Protein AF-A0A7V4EQ95-F1 (afdb_monomer)

Solvent-accessible surface area (backbone atoms only — not comparable to full-atom values): 6846 Å² total; per-residue (Å²): 142,82,93,78,84,83,64,72,48,74,68,77,94,73,87,84,82,91,79,92,81,86,86,74,93,91,62,89,79,74,65,56,78,47,77,57,87,93,31,52,45,45,51,58,72,99,59,61,62,48,79,39,78,70,32,53,47,30,64,66,53,54,56,42,44,77,77,38,69,81,45,45,60,38,28,29,22,69,52,64,67,38,41,50,52,19,34,70,73,70,34,77,89,56,53,66,43,78,42,55,79,90,72,60,133

Foldseek 3Di:
DDDDDFDKDKPDDDDDDDDDDDDDPPDDDDQDFDDDPPITITRDPPDQEDEAEQCQLVPVLLSCCVVPVSHHYAYEHQDPVSPVNSCVVRHPPRHYDHDHPVPDD

pLDDT: mean 70.13, std 23.86, range [29.58, 97.0]

Structure (mmCIF, N/CA/C/O backbone):
data_AF-A0A7V4EQ95-F1
#
_entry.id   AF-A0A7V4EQ95-F1
#
loop_
_atom_site.group_PDB
_atom_site.id
_atom_site.type_symbol
_atom_site.label_atom_id
_atom_site.label_alt_id
_atom_site.label_comp_id
_atom_site.label_asym_id
_atom_site.label_entity_id
_atom_site.label_seq_id
_atom_site.pdbx_PDB_ins_code
_atom_site.Cartn_x
_atom_site.Cartn_y
_atom_site.Cartn_z
_atom_site.occupancy
_atom_site.B_iso_or_equiv
_atom_site.auth_seq_id
_atom_site.auth_comp_id
_atom_site.auth_asym_id
_atom_site.auth_atom_id
_atom_site.pdbx_PDB_model_num
ATOM 1 N N . MET A 1 1 ? -29.078 14.033 19.581 1.00 35.62 1 MET A N 1
ATOM 2 C CA . MET A 1 1 ? -27.931 13.126 19.777 1.00 35.62 1 MET A CA 1
ATOM 3 C C . MET A 1 1 ? -27.688 12.419 18.459 1.00 35.62 1 MET A C 1
ATOM 5 O O . MET A 1 1 ? -28.448 11.520 18.135 1.00 35.62 1 MET A O 1
ATOM 9 N N . TYR A 1 2 ? -26.729 12.894 17.664 1.00 29.58 2 TYR A N 1
ATOM 10 C CA . TYR A 1 2 ? -26.292 12.209 16.447 1.00 29.58 2 TYR A CA 1
ATOM 11 C C . TYR A 1 2 ? -24.851 11.765 16.662 1.00 29.58 2 TYR A C 1
ATOM 13 O O . TYR A 1 2 ? -23.987 12.573 16.990 1.00 29.58 2 TYR A O 1
ATOM 21 N N . ASP A 1 3 ? -24.670 10.458 16.565 1.00 36.84 3 ASP A N 1
ATOM 22 C CA . ASP A 1 3 ? -23.445 9.724 16.825 1.00 36.84 3 ASP A CA 1
ATOM 23 C C . ASP A 1 3 ? -22.509 9.847 15.610 1.00 36.84 3 ASP A C 1
ATOM 25 O O . ASP A 1 3 ? -22.809 9.348 14.522 1.00 36.84 3 ASP A O 1
ATOM 29 N N . SER A 1 4 ? -21.397 10.562 15.779 1.00 43.34 4 SER A N 1
ATOM 30 C CA . SER A 1 4 ? -20.317 10.685 14.795 1.00 43.34 4 SER A CA 1
ATOM 31 C C . SER A 1 4 ? -19.083 9.980 15.342 1.00 43.34 4 SER A C 1
ATOM 33 O O . SER A 1 4 ? -18.656 10.273 16.456 1.00 43.34 4 SER A O 1
ATOM 35 N N . PRO A 1 5 ? -18.430 9.135 14.531 1.00 38.19 5 PRO A N 1
ATOM 36 C CA . PRO A 1 5 ? -17.003 9.375 14.358 1.00 38.19 5 PRO A CA 1
ATOM 37 C C . PRO A 1 5 ? -16.587 9.275 12.889 1.00 38.19 5 PRO A C 1
ATOM 39 O O . PRO A 1 5 ? -16.763 8.247 12.224 1.00 38.19 5 PRO A O 1
ATOM 42 N N . GLN A 1 6 ? -16.020 10.375 12.398 1.00 42.50 6 GLN A N 1
ATOM 43 C CA . GLN A 1 6 ? -15.127 10.409 11.248 1.00 42.50 6 GLN A CA 1
ATOM 44 C C . GLN A 1 6 ? -13.716 10.176 11.796 1.00 42.50 6 GLN A C 1
ATOM 46 O O . GLN A 1 6 ? -13.353 10.774 12.805 1.00 42.50 6 GLN A O 1
ATOM 51 N N . LEU A 1 7 ? -12.950 9.265 11.194 1.00 38.88 7 LEU A N 1
ATOM 52 C CA . LEU A 1 7 ? -11.606 8.944 11.670 1.00 38.88 7 LEU A CA 1
ATOM 53 C C . LEU A 1 7 ? -10.605 9.666 10.769 1.00 38.88 7 LEU A C 1
ATOM 55 O O . LEU A 1 7 ? -10.375 9.250 9.634 1.00 38.88 7 LEU A O 1
ATOM 59 N N . GLU A 1 8 ? -10.073 10.780 11.262 1.00 48.16 8 GLU A N 1
ATOM 60 C CA . GLU A 1 8 ? -8.963 11.491 10.635 1.00 48.16 8 GLU A CA 1
ATOM 61 C C . GLU A 1 8 ? -7.658 10.971 11.219 1.00 48.16 8 GLU A C 1
ATOM 63 O O . GLU A 1 8 ? -7.464 10.945 12.437 1.00 48.16 8 GLU A O 1
ATOM 68 N N . LEU A 1 9 ? -6.773 10.494 10.347 1.00 43.56 9 LEU A N 1
ATOM 69 C CA . LEU A 1 9 ? -5.516 9.914 10.778 1.00 43.56 9 LEU A CA 1
ATOM 70 C C . LEU A 1 9 ? -4.395 10.943 10.664 1.00 43.56 9 LEU A C 1
ATOM 72 O O . LEU A 1 9 ? -3.952 11.257 9.561 1.00 43.56 9 LEU A O 1
ATOM 76 N N . LEU A 1 10 ? -3.941 11.443 11.816 1.00 39.84 10 LEU A N 1
ATOM 77 C CA . LEU A 1 10 ? -2.768 12.302 11.942 1.00 39.84 10 LEU A CA 1
ATOM 78 C C . LEU A 1 10 ? -1.601 11.479 12.513 1.00 39.84 10 LEU A C 1
ATOM 80 O O . LEU A 1 10 ? -1.641 11.051 13.670 1.00 39.84 10 LEU A O 1
ATOM 84 N N . TYR A 1 11 ? -0.552 11.261 11.721 1.00 41.78 11 TYR A N 1
ATOM 85 C CA . TYR A 1 11 ? 0.753 10.855 12.251 1.00 41.78 11 TYR A CA 1
ATOM 86 C C . TYR A 1 11 ? 1.481 12.130 12.711 1.00 41.78 11 TYR A C 1
ATOM 88 O O . TYR A 1 11 ? 1.546 13.094 11.953 1.00 41.78 11 TYR A O 1
ATOM 96 N N . ARG A 1 12 ? 1.918 12.204 13.977 1.00 45.00 12 ARG A N 1
ATOM 97 C CA . ARG A 1 12 ? 2.154 13.477 14.683 1.00 45.00 12 ARG A CA 1
AT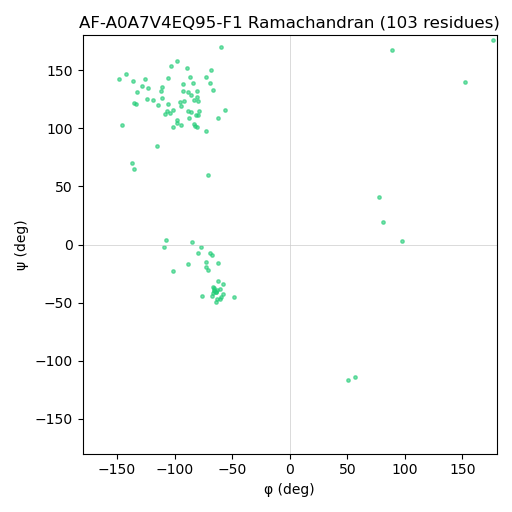OM 98 C C . ARG A 1 12 ? 3.569 13.586 15.271 1.00 45.00 12 ARG A C 1
ATOM 100 O O . ARG A 1 12 ? 4.019 12.647 15.912 1.00 45.00 12 ARG A O 1
ATOM 107 N N . ASN A 1 13 ? 4.141 14.797 15.216 1.00 33.09 13 ASN A N 1
ATOM 108 C CA . ASN A 1 13 ? 4.893 15.438 16.312 1.00 33.09 13 ASN A CA 1
ATOM 109 C C . ASN A 1 13 ? 4.492 16.950 16.438 1.00 33.09 13 ASN A C 1
ATOM 111 O O . ASN A 1 13 ? 5.277 17.827 1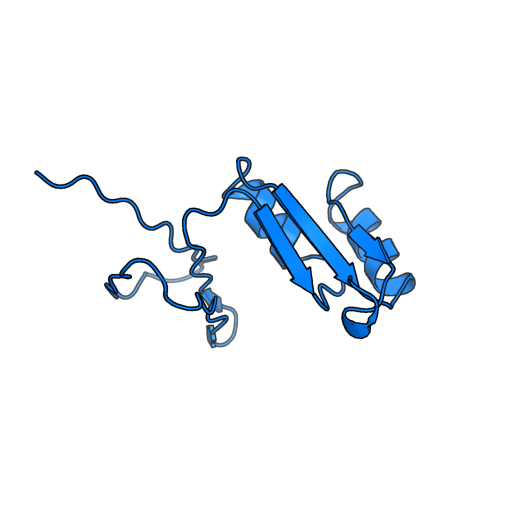6.113 1.00 33.09 13 ASN A O 1
ATOM 115 N N . GLY A 1 14 ? 3.267 17.302 16.887 1.00 35.12 14 GLY A N 1
ATOM 116 C CA . GLY A 1 14 ? 2.743 18.701 16.968 1.00 35.12 14 GLY A CA 1
ATOM 117 C C . GLY A 1 14 ? 1.196 18.874 16.862 1.00 35.12 14 GLY A C 1
ATOM 118 O O . GLY A 1 14 ? 0.582 18.052 16.189 1.00 35.12 14 GLY A O 1
ATOM 119 N N . PRO A 1 15 ? 0.518 19.761 17.643 1.00 35.56 15 PRO A N 1
ATOM 120 C CA . PRO A 1 15 ? -0.931 19.655 17.944 1.00 35.56 15 PRO A CA 1
ATOM 121 C C . PRO A 1 15 ? -1.848 19.900 16.749 1.00 35.56 15 PRO A C 1
ATOM 123 O O . PRO A 1 15 ? -1.501 20.652 15.849 1.00 35.56 15 PRO A O 1
ATOM 126 N N . MET A 1 16 ? -3.011 19.244 16.782 1.00 37.25 16 MET A N 1
ATOM 127 C CA . MET A 1 16 ? -4.030 19.214 15.730 1.00 37.25 16 MET A CA 1
ATOM 128 C C . MET A 1 16 ? -4.689 20.592 15.521 1.00 37.25 16 MET A C 1
ATOM 130 O O . MET A 1 16 ? -5.104 21.198 16.509 1.00 37.25 16 MET A O 1
ATOM 134 N N . PRO A 1 17 ? -4.834 21.082 14.277 1.00 36.12 17 PRO A N 1
ATOM 135 C CA . PRO A 1 17 ? -5.841 22.078 13.931 1.00 36.12 17 PRO A CA 1
ATOM 136 C C . PRO A 1 17 ? -7.194 21.400 13.647 1.00 36.12 17 PRO A C 1
ATOM 138 O O . PRO A 1 17 ? -7.247 20.351 13.010 1.00 36.12 17 PRO A O 1
ATOM 141 N N . ASP A 1 18 ? -8.272 22.009 14.134 1.00 34.25 18 ASP A N 1
ATOM 142 C CA . ASP A 1 18 ? -9.652 21.517 14.042 1.00 34.25 18 ASP A CA 1
ATOM 143 C C . ASP A 1 18 ? -10.241 21.816 12.649 1.00 34.25 18 ASP A C 1
ATOM 145 O O . ASP A 1 18 ? -10.250 22.976 12.225 1.00 34.25 18 ASP A O 1
ATOM 149 N N . ILE A 1 19 ? -10.712 20.803 11.914 1.00 40.38 19 ILE A N 1
ATOM 150 C CA . ILE A 1 19 ? -11.372 20.990 10.608 1.00 40.38 19 ILE A CA 1
ATOM 151 C C . ILE A 1 19 ? -12.487 19.959 10.398 1.00 40.38 19 ILE A C 1
ATOM 153 O O . ILE A 1 19 ? -12.250 18.820 10.018 1.00 40.38 19 ILE A O 1
ATOM 157 N N . ASP A 1 20 ? -13.732 20.401 10.575 1.00 34.81 20 ASP A N 1
ATOM 158 C CA . ASP A 1 20 ? -14.932 19.631 10.254 1.00 34.81 20 ASP A CA 1
ATOM 159 C C . ASP A 1 20 ? -15.261 19.697 8.755 1.00 34.81 20 ASP A C 1
ATOM 161 O O . ASP A 1 20 ? -15.395 20.771 8.164 1.00 34.81 20 ASP A O 1
ATOM 165 N N . ALA A 1 21 ? -15.526 18.547 8.138 1.00 42.47 21 ALA A N 1
ATOM 166 C CA . ALA A 1 21 ? -16.286 18.494 6.893 1.00 42.47 21 ALA A CA 1
ATOM 167 C C . ALA A 1 21 ? -17.305 17.352 6.957 1.00 42.47 21 ALA A C 1
ATOM 169 O O . ALA A 1 21 ? -17.027 16.272 7.459 1.00 42.47 21 ALA A O 1
ATOM 170 N N . GLN A 1 22 ? -18.510 17.542 6.433 1.00 35.16 22 GLN A N 1
ATOM 171 C CA . GLN A 1 22 ? -19.552 16.507 6.357 1.00 35.16 22 GLN A CA 1
ATOM 172 C C . GLN A 1 22 ? -19.646 15.963 4.922 1.00 35.16 22 GLN A C 1
ATOM 174 O O . GLN A 1 22 ? -19.282 16.665 3.982 1.00 35.16 22 GLN A O 1
ATOM 179 N N . ALA A 1 23 ? -20.104 14.719 4.734 1.00 40.78 23 ALA A N 1
ATOM 180 C CA . ALA A 1 23 ? -20.291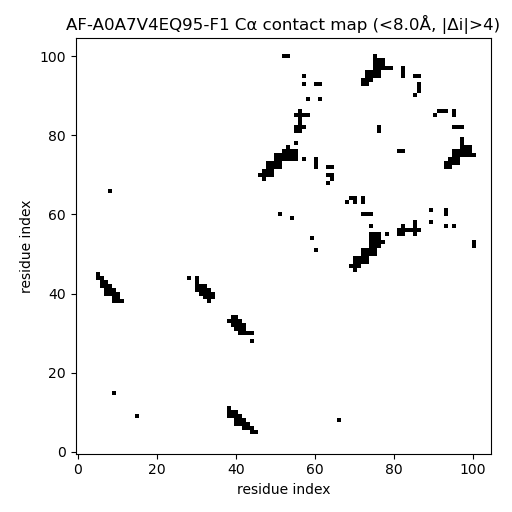 14.116 3.409 1.00 40.78 23 ALA A CA 1
ATOM 181 C C . ALA A 1 23 ? -21.706 13.534 3.251 1.00 40.78 23 ALA A C 1
ATOM 183 O O . ALA A 1 23 ? -22.194 12.853 4.153 1.00 40.78 23 ALA A O 1
ATOM 184 N N . ALA A 1 24 ? -22.337 13.781 2.098 1.00 32.56 24 ALA A N 1
ATOM 185 C CA . ALA A 1 24 ? -23.655 13.262 1.720 1.00 32.56 24 ALA A CA 1
ATOM 186 C C . ALA A 1 24 ? -23.544 12.002 0.821 1.00 32.56 24 ALA A C 1
ATOM 188 O O . ALA A 1 24 ? -22.506 11.806 0.181 1.00 32.56 24 ALA A O 1
ATOM 189 N N . PRO A 1 25 ? -24.578 11.136 0.747 1.00 34.88 25 PRO A N 1
ATOM 190 C CA . PRO A 1 25 ? -24.545 9.895 -0.037 1.00 34.88 25 PRO A CA 1
ATOM 191 C C . PRO A 1 25 ? -24.534 10.153 -1.554 1.00 34.88 25 PRO A C 1
ATOM 193 O O . PRO A 1 25 ? -25.279 10.999 -2.040 1.00 34.88 25 PRO A O 1
ATOM 196 N N . GLY A 1 26 ? -23.737 9.387 -2.310 1.00 34.81 26 GLY A N 1
ATOM 197 C CA . GLY A 1 26 ? -23.699 9.433 -3.783 1.00 34.81 26 GLY A CA 1
ATOM 198 C C . GLY A 1 26 ? -22.586 10.291 -4.399 1.00 34.81 26 GLY A C 1
ATOM 199 O O . GLY A 1 26 ? -22.508 10.396 -5.620 1.00 34.81 26 GLY A O 1
ATOM 200 N N . GLN A 1 27 ? -21.701 10.882 -3.592 1.00 35.12 27 GLN A N 1
ATOM 201 C CA . GLN A 1 27 ? -20.523 11.592 -4.096 1.00 35.12 27 GLN A CA 1
ATOM 202 C C . GLN A 1 27 ? -19.332 10.651 -4.313 1.00 35.12 27 GLN A C 1
ATOM 204 O O . GLN A 1 27 ? -19.088 9.737 -3.529 1.00 35.12 27 GLN A O 1
ATOM 209 N N . HIS A 1 28 ? -18.542 10.923 -5.356 1.00 37.09 28 HIS A N 1
ATOM 210 C CA . HIS A 1 28 ? -17.174 10.424 -5.455 1.00 37.09 28 HIS A CA 1
ATOM 211 C C . HIS A 1 28 ? -16.400 10.884 -4.219 1.00 37.09 28 HIS A C 1
ATOM 213 O O . HIS A 1 28 ? -16.198 12.080 -4.007 1.00 37.09 28 HIS A O 1
ATOM 219 N N . TYR A 1 29 ? -15.966 9.937 -3.397 1.00 42.84 29 TYR A N 1
ATOM 220 C CA . TYR A 1 29 ? -15.118 10.242 -2.258 1.00 42.84 29 TYR A CA 1
ATOM 221 C C . TYR A 1 29 ? -13.679 10.322 -2.752 1.00 42.84 29 TYR A C 1
ATOM 223 O O . TYR A 1 29 ? -13.054 9.297 -3.014 1.00 42.84 29 TYR A O 1
ATOM 231 N N . SER A 1 30 ? -13.152 11.537 -2.897 1.00 42.53 30 SER A N 1
ATOM 232 C CA . SER A 1 30 ? -11.707 11.700 -2.986 1.00 42.53 30 SER A CA 1
ATOM 233 C C . SER A 1 30 ? -11.141 11.621 -1.574 1.00 42.53 30 SER A C 1
ATOM 235 O O . SER A 1 30 ? -11.413 12.462 -0.716 1.00 42.53 30 SER A O 1
ATOM 237 N N . SER A 1 31 ? -10.348 10.590 -1.307 1.00 43.28 31 SER A N 1
ATOM 238 C CA . SER A 1 31 ? -9.334 10.691 -0.268 1.00 43.28 31 SER A CA 1
ATOM 239 C C . SER A 1 31 ? -8.378 11.799 -0.710 1.00 43.28 31 SER A C 1
ATOM 241 O O . SER A 1 31 ? -7.653 11.669 -1.695 1.00 43.28 31 SER A O 1
ATOM 243 N N . ARG A 1 32 ? -8.420 12.943 -0.025 1.00 49.72 32 ARG A N 1
ATOM 244 C CA . ARG A 1 32 ? -7.402 13.980 -0.196 1.00 49.72 32 ARG A CA 1
ATOM 245 C C . ARG A 1 32 ? -6.204 13.585 0.646 1.00 49.72 32 ARG A C 1
ATOM 247 O O . ARG A 1 32 ? -6.288 13.601 1.868 1.00 49.72 32 ARG A O 1
ATOM 254 N N . ILE A 1 33 ? -5.114 13.241 -0.027 1.00 50.06 33 ILE A N 1
ATOM 255 C CA . ILE A 1 33 ? -3.794 13.149 0.586 1.00 50.06 33 ILE A CA 1
ATOM 256 C C . ILE A 1 33 ? -3.200 14.551 0.495 1.00 50.06 33 ILE A C 1
ATOM 258 O O . ILE A 1 33 ? -2.914 1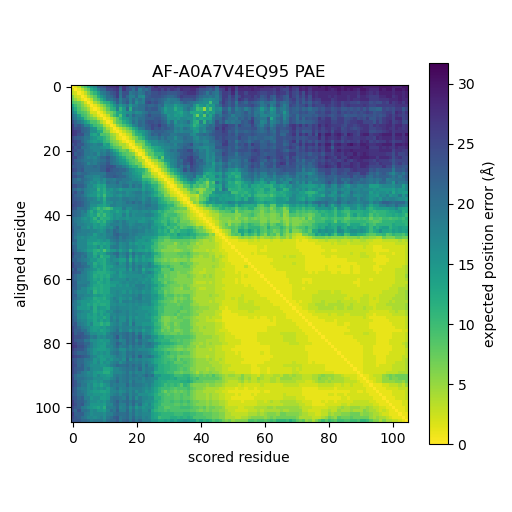5.037 -0.599 1.00 50.06 33 ILE A O 1
ATOM 262 N N . GLN A 1 34 ? -3.088 15.234 1.628 1.00 50.41 34 GLN A N 1
ATOM 263 C CA . GLN A 1 34 ? -2.370 16.503 1.704 1.00 50.41 34 GLN A CA 1
ATOM 264 C C . GLN A 1 34 ? -1.041 16.257 2.403 1.00 50.41 34 GLN A C 1
ATOM 266 O O . GLN A 1 34 ? -1.014 15.784 3.539 1.00 50.41 34 GLN A O 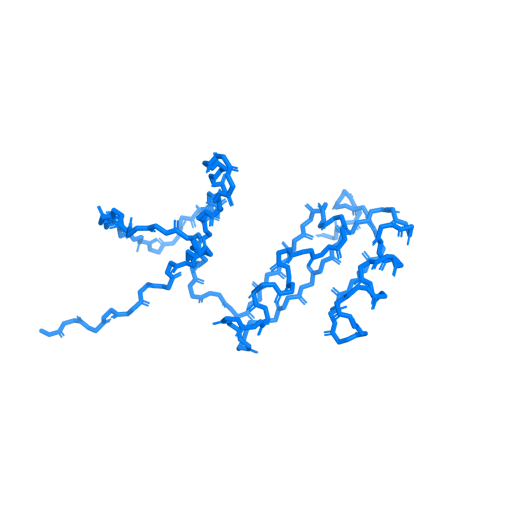1
ATOM 271 N N . PHE A 1 35 ? 0.040 16.562 1.691 1.00 49.34 35 PHE A N 1
ATOM 272 C CA . PHE A 1 35 ? 1.394 16.542 2.221 1.00 49.34 35 PHE A CA 1
ATOM 273 C C . PHE A 1 35 ? 1.684 17.916 2.822 1.00 49.34 35 PHE A C 1
ATOM 275 O O . PHE A 1 35 ? 1.721 18.914 2.103 1.00 49.34 35 PHE A O 1
ATOM 282 N N . PHE A 1 36 ? 1.879 17.976 4.133 1.00 48.56 36 PHE A N 1
ATOM 283 C CA . PHE A 1 36 ? 2.292 19.189 4.831 1.00 48.56 36 PHE A CA 1
ATOM 284 C C . PHE A 1 36 ? 3.679 18.952 5.415 1.00 48.56 36 PHE A C 1
ATOM 286 O O . PHE A 1 36 ? 3.792 18.542 6.562 1.00 48.56 36 PHE A O 1
ATOM 293 N N . GLY A 1 37 ? 4.743 19.153 4.635 1.00 58.31 37 GLY A N 1
ATOM 294 C CA . GLY A 1 37 ? 6.094 18.789 5.083 1.00 58.31 37 GLY A CA 1
ATOM 295 C C . GLY A 1 37 ? 6.162 17.303 5.457 1.00 58.31 37 GLY A C 1
ATOM 296 O O . GLY A 1 37 ? 5.939 16.455 4.599 1.00 58.31 37 GLY A O 1
ATOM 297 N N . ASP A 1 38 ? 6.389 17.007 6.739 1.00 56.06 38 ASP A N 1
ATOM 298 C CA . ASP A 1 38 ? 6.480 15.640 7.280 1.00 56.06 38 ASP A CA 1
ATOM 299 C C . ASP A 1 38 ? 5.118 15.011 7.652 1.00 56.06 38 ASP A C 1
ATOM 301 O O . ASP A 1 38 ? 5.066 13.898 8.179 1.00 56.06 38 ASP A O 1
ATOM 305 N N . TYR A 1 39 ? 4.002 15.710 7.418 1.00 48.16 39 TYR A N 1
ATOM 306 C CA . TYR A 1 39 ? 2.660 15.245 7.780 1.00 48.16 39 TYR A CA 1
ATOM 307 C C . TYR A 1 39 ? 1.864 14.779 6.565 1.00 48.16 39 TYR A C 1
ATOM 309 O O . TYR A 1 39 ? 1.886 15.409 5.504 1.00 48.16 39 TYR A O 1
ATOM 317 N N . ILE A 1 40 ? 1.070 13.723 6.763 1.00 59.75 40 ILE A N 1
ATOM 318 C CA . ILE A 1 40 ? 0.011 13.324 5.836 1.00 59.75 40 ILE A CA 1
ATOM 319 C C . ILE A 1 40 ? -1.309 13.269 6.603 1.00 59.75 40 ILE A C 1
ATOM 321 O O . ILE A 1 40 ? -1.415 12.566 7.608 1.00 59.75 40 ILE A O 1
ATOM 325 N N . ILE A 1 41 ? -2.313 13.997 6.113 1.00 63.16 41 ILE A N 1
ATOM 326 C CA . ILE A 1 41 ? -3.699 13.862 6.573 1.00 63.16 41 ILE A CA 1
ATOM 327 C C . ILE A 1 41 ? -4.406 12.897 5.626 1.00 63.16 41 ILE A C 1
ATOM 329 O O . ILE A 1 41 ? -4.511 13.163 4.427 1.00 63.16 41 ILE A O 1
ATOM 333 N N . LEU A 1 42 ? -4.889 11.777 6.170 1.00 63.28 42 LEU A N 1
ATOM 334 C CA . LEU A 1 42 ? -5.716 10.820 5.442 1.00 63.28 42 LEU A CA 1
ATOM 335 C C . LEU A 1 42 ? -7.148 10.888 5.945 1.00 63.28 42 LEU A C 1
ATOM 337 O O . LEU A 1 42 ? -7.459 10.456 7.058 1.00 63.28 42 LEU A O 1
ATOM 341 N N . ARG A 1 43 ? -8.034 11.371 5.078 1.00 67.44 43 ARG A N 1
ATOM 342 C CA . ARG A 1 43 ? -9.470 11.269 5.295 1.00 67.44 43 ARG A CA 1
ATOM 343 C C . ARG A 1 43 ? -10.002 10.031 4.591 1.00 67.44 43 ARG A C 1
ATOM 345 O O . ARG A 1 43 ? -10.164 10.023 3.372 1.00 67.44 43 ARG A O 1
ATOM 352 N N . VAL A 1 44 ? -10.258 8.984 5.371 1.00 63.38 44 VAL A N 1
ATOM 353 C CA . VAL A 1 44 ? -10.784 7.711 4.867 1.00 63.38 44 VAL A CA 1
ATOM 354 C C . VAL A 1 44 ? -12.253 7.604 5.279 1.00 63.38 44 VAL A C 1
ATOM 356 O O . VAL A 1 44 ? -12.540 7.528 6.477 1.00 63.38 44 VAL A O 1
ATOM 359 N N . PRO A 1 45 ? -13.211 7.604 4.333 1.00 63.81 45 PRO A N 1
ATOM 360 C CA . PRO A 1 45 ? -14.617 7.369 4.657 1.00 63.81 45 PRO A CA 1
ATOM 361 C C . PRO A 1 45 ? -14.807 5.989 5.303 1.00 63.81 45 PRO A C 1
ATOM 363 O O . PRO A 1 45 ? -13.897 5.159 5.302 1.00 63.81 45 PRO A O 1
ATOM 366 N N . LYS A 1 46 ? -15.995 5.702 5.853 1.00 70.69 46 LYS A N 1
ATOM 367 C CA . LYS A 1 46 ? -16.319 4.385 6.440 1.00 70.69 46 LYS A CA 1
ATOM 368 C C . LYS A 1 46 ? -16.476 3.293 5.365 1.00 70.69 46 LYS A C 1
ATOM 370 O O . LYS A 1 46 ? -17.533 2.683 5.233 1.00 70.69 46 LYS A O 1
ATOM 375 N N . PHE A 1 47 ? -15.432 3.044 4.587 1.00 71.94 47 PHE A N 1
ATOM 376 C CA . PHE A 1 47 ? -15.334 1.906 3.687 1.00 71.94 47 PHE A CA 1
ATOM 377 C C . PHE A 1 47 ? -14.730 0.710 4.413 1.00 71.94 47 PHE A C 1
ATOM 379 O O . PHE A 1 47 ? -13.949 0.864 5.351 1.00 71.94 47 PHE A O 1
ATOM 386 N N . ARG A 1 48 ? -15.098 -0.491 3.960 1.00 82.75 48 ARG A N 1
ATOM 387 C CA . ARG A 1 48 ? -14.515 -1.749 4.445 1.00 82.75 48 ARG A CA 1
ATOM 388 C C . ARG A 1 48 ? -13.272 -2.170 3.673 1.00 82.75 48 ARG A C 1
ATOM 390 O O . ARG A 1 48 ? -12.540 -3.023 4.157 1.00 82.75 48 ARG A O 1
ATOM 397 N N . ALA A 1 49 ? -13.040 -1.598 2.493 1.00 87.06 49 ALA A N 1
ATOM 398 C CA . ALA A 1 49 ? -11.911 -1.946 1.647 1.00 87.06 49 ALA A CA 1
ATOM 399 C C . ALA A 1 49 ? -11.324 -0.715 0.951 1.00 87.06 49 ALA A C 1
ATOM 401 O O . ALA A 1 49 ? -12.058 0.209 0.601 1.00 87.06 49 ALA A O 1
ATOM 402 N N . VAL A 1 50 ? -10.008 -0.734 0.743 1.00 87.12 50 VAL A N 1
ATOM 403 C CA . VAL A 1 50 ? -9.246 0.270 -0.005 1.00 87.12 50 VAL A CA 1
ATOM 404 C C . VAL A 1 50 ? -8.316 -0.437 -0.985 1.00 87.12 50 VAL A C 1
ATOM 406 O O . VAL A 1 50 ? -7.574 -1.347 -0.610 1.00 87.12 50 VAL A O 1
ATOM 409 N N . LEU A 1 51 ? -8.354 0.023 -2.233 1.00 90.94 51 LEU A N 1
ATOM 410 C CA . LEU A 1 51 ? -7.340 -0.250 -3.241 1.00 90.94 51 LEU A CA 1
ATOM 411 C C . LEU A 1 51 ? -6.435 0.981 -3.343 1.00 90.94 51 LEU A C 1
ATOM 413 O O . LEU A 1 51 ? -6.905 2.050 -3.726 1.00 90.94 51 LEU A O 1
ATOM 417 N N . ASP A 1 52 ? -5.160 0.822 -3.002 1.00 90.94 52 ASP A N 1
ATOM 418 C CA . ASP A 1 52 ? -4.138 1.855 -3.173 1.00 90.94 52 ASP A CA 1
ATOM 419 C C . ASP A 1 52 ? -3.371 1.583 -4.471 1.00 90.94 52 ASP A C 1
ATOM 421 O O . ASP A 1 52 ? -2.604 0.621 -4.569 1.00 90.94 52 ASP A O 1
ATOM 425 N N . ALA A 1 53 ? -3.659 2.371 -5.503 1.00 92.12 53 ALA A N 1
ATOM 426 C CA . ALA A 1 53 ? -3.109 2.186 -6.836 1.00 92.12 53 ALA A CA 1
ATOM 427 C C . ALA A 1 53 ? -1.872 3.060 -7.046 1.00 92.12 53 ALA A C 1
ATOM 429 O O . ALA A 1 53 ? -1.942 4.281 -6.940 1.00 92.12 53 ALA A O 1
ATOM 430 N N . GLY A 1 54 ? -0.750 2.425 -7.386 1.00 92.81 54 GLY A N 1
ATOM 431 C CA . GLY A 1 54 ? 0.566 3.055 -7.307 1.00 92.81 54 GLY A CA 1
ATOM 432 C C . GLY A 1 54 ? 1.074 3.111 -5.866 1.00 92.81 54 GLY A C 1
ATOM 433 O O . GLY A 1 54 ? 1.628 4.124 -5.448 1.00 92.81 54 GLY A O 1
ATOM 434 N N . CYS A 1 55 ? 0.866 2.039 -5.092 1.00 93.44 55 CYS A N 1
ATOM 435 C CA . CYS A 1 55 ? 1.165 2.033 -3.658 1.00 93.44 55 CYS A CA 1
ATOM 436 C C . CYS A 1 55 ? 2.667 2.073 -3.325 1.00 93.44 55 CYS A C 1
ATOM 438 O O . CYS A 1 55 ? 3.026 2.142 -2.146 1.00 93.44 55 CYS A O 1
ATOM 440 N N . ALA A 1 56 ? 3.555 1.952 -4.321 1.00 95.75 56 ALA A N 1
ATOM 441 C CA . ALA A 1 56 ? 4.995 1.823 -4.141 1.00 95.75 56 ALA A CA 1
ATOM 442 C C . ALA A 1 56 ? 5.347 0.712 -3.130 1.00 95.75 56 ALA A C 1
ATOM 444 O O . ALA A 1 56 ? 5.054 -0.460 -3.361 1.00 95.75 56 ALA A O 1
ATOM 445 N N . THR A 1 57 ? 5.962 1.055 -1.997 1.00 91.62 57 THR A N 1
ATOM 446 C CA . THR A 1 57 ? 6.323 0.099 -0.934 1.00 91.62 57 THR A CA 1
ATOM 447 C C . THR A 1 57 ? 5.151 -0.284 -0.024 1.00 91.62 57 THR A C 1
ATOM 449 O O . THR A 1 57 ? 5.295 -1.166 0.816 1.00 91.62 57 THR A O 1
ATOM 452 N N . GLY A 1 58 ? 3.988 0.358 -0.160 1.00 91.88 58 GLY A N 1
ATOM 453 C CA . GLY A 1 58 ? 2.819 0.104 0.682 1.00 91.88 58 GLY A CA 1
ATOM 454 C C . GLY A 1 58 ? 2.849 0.801 2.045 1.00 91.88 58 GLY A C 1
ATOM 455 O O . GLY A 1 58 ? 2.111 0.398 2.942 1.00 91.88 58 GLY A O 1
ATOM 456 N N . PHE A 1 59 ? 3.662 1.850 2.206 1.00 89.06 59 PHE A N 1
ATOM 457 C CA . PHE A 1 59 ? 3.774 2.637 3.444 1.00 89.06 59 PHE A CA 1
ATOM 458 C C . PHE A 1 59 ? 2.409 3.061 4.017 1.00 89.06 59 PHE A C 1
ATOM 460 O O . PHE A 1 59 ? 2.146 2.883 5.206 1.00 89.06 59 PHE A O 1
ATOM 467 N N . PHE A 1 60 ? 1.500 3.543 3.163 1.00 84.38 60 PHE A N 1
ATOM 468 C CA . PHE A 1 60 ? 0.148 3.912 3.585 1.00 84.38 60 PHE A CA 1
ATOM 469 C C . PHE A 1 60 ? -0.662 2.725 4.091 1.00 84.38 60 PHE A C 1
ATOM 471 O O . PHE A 1 60 ? -1.345 2.835 5.106 1.00 84.38 60 PHE A O 1
ATOM 478 N N . GLY A 1 61 ? -0.553 1.576 3.430 1.00 88.62 61 GLY A N 1
ATOM 479 C CA . GLY A 1 61 ? -1.193 0.347 3.877 1.00 88.62 61 GLY A CA 1
ATOM 480 C C . GLY A 1 61 ? -0.726 -0.110 5.255 1.00 88.62 61 GLY A C 1
ATOM 481 O O . GLY A 1 61 ? -1.552 -0.545 6.055 1.0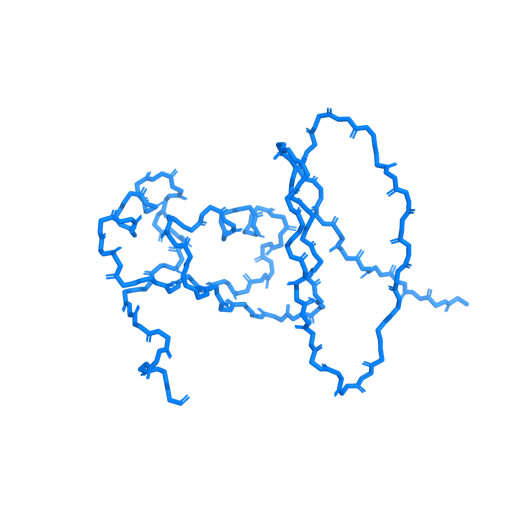0 88.62 61 GLY A O 1
ATOM 482 N N . ALA A 1 62 ? 0.565 0.036 5.564 1.00 88.56 62 ALA A N 1
ATOM 483 C CA . ALA A 1 62 ? 1.101 -0.285 6.887 1.00 88.56 62 ALA A CA 1
ATOM 484 C C . ALA A 1 62 ? 0.492 0.614 7.978 1.00 88.56 62 ALA A C 1
ATOM 486 O O . ALA A 1 62 ? -0.016 0.113 8.982 1.00 88.56 62 ALA A O 1
ATOM 487 N N . ILE A 1 63 ? 0.444 1.928 7.732 1.00 85.62 63 ILE A N 1
ATOM 488 C CA . ILE A 1 63 ? -0.191 2.903 8.631 1.00 85.62 63 ILE A CA 1
ATOM 489 C C . ILE A 1 63 ? -1.683 2.594 8.818 1.00 85.62 63 ILE A C 1
ATOM 491 O O . ILE A 1 63 ? -2.196 2.585 9.939 1.00 85.62 63 ILE A O 1
ATOM 495 N N . LEU A 1 64 ? -2.397 2.328 7.720 1.00 85.56 64 LEU A N 1
ATOM 496 C CA . LEU A 1 64 ? -3.821 2.009 7.763 1.00 85.56 64 LEU A CA 1
ATOM 497 C C . LEU A 1 64 ? -4.081 0.725 8.541 1.00 85.56 64 LEU A C 1
ATOM 499 O O . LEU A 1 64 ? -5.034 0.678 9.305 1.00 85.56 64 LEU A O 1
ATOM 503 N N . LYS A 1 65 ? -3.234 -0.292 8.408 1.00 86.38 65 LYS A N 1
ATOM 504 C CA . LYS A 1 65 ? -3.399 -1.549 9.135 1.00 86.38 65 LYS A CA 1
ATOM 505 C C . LYS A 1 65 ? -3.232 -1.385 10.647 1.00 86.38 65 LYS A C 1
ATOM 507 O O . LYS A 1 65 ? -3.986 -1.989 11.403 1.00 86.38 65 LYS A O 1
ATOM 512 N N . GLU A 1 66 ? -2.283 -0.561 11.087 1.00 84.62 66 GLU A N 1
ATOM 513 C CA . GLU A 1 66 ? -2.093 -0.248 12.511 1.00 84.62 66 GLU A CA 1
ATOM 514 C C . GLU A 1 66 ? -3.314 0.485 13.091 1.00 84.62 66 GLU A C 1
ATOM 516 O O . GLU A 1 66 ? -3.749 0.217 14.209 1.00 84.62 66 GLU A O 1
ATOM 521 N N . ARG A 1 67 ? -3.887 1.417 12.323 1.00 82.56 67 ARG A N 1
ATOM 522 C CA . ARG A 1 67 ? -4.858 2.395 12.835 1.00 82.56 67 ARG A CA 1
ATOM 523 C C . ARG A 1 67 ? -6.315 2.072 12.518 1.00 82.56 67 ARG A C 1
ATOM 525 O O . ARG A 1 67 ? -7.224 2.546 13.196 1.00 82.56 67 ARG A O 1
ATOM 532 N N . ARG A 1 68 ? -6.532 1.283 11.476 1.00 84.44 68 ARG A N 1
ATOM 533 C CA . ARG A 1 68 ? -7.806 0.761 10.980 1.00 84.44 68 ARG A CA 1
ATOM 534 C C . ARG A 1 68 ? -7.627 -0.724 10.651 1.00 84.44 68 ARG A C 1
ATOM 536 O O . ARG A 1 68 ? -7.725 -1.110 9.487 1.00 84.44 68 ARG A O 1
ATOM 543 N N . PRO A 1 69 ? -7.365 -1.577 11.658 1.00 85.62 69 PRO A N 1
ATOM 544 C CA . PRO A 1 69 ? -7.198 -3.016 11.444 1.00 85.62 69 PRO A CA 1
ATOM 545 C C . PRO A 1 69 ? -8.463 -3.687 10.879 1.00 85.62 69 PRO A C 1
ATOM 547 O O . PRO A 1 69 ? -8.393 -4.796 10.360 1.00 85.62 69 PRO A O 1
ATOM 550 N N . ASP A 1 70 ? -9.615 -3.013 10.958 1.00 84.12 70 ASP A N 1
ATOM 551 C CA . ASP A 1 70 ? -10.879 -3.409 10.335 1.00 84.12 70 ASP A CA 1
ATOM 552 C C . ASP A 1 70 ? -10.907 -3.222 8.805 1.00 84.12 70 ASP A C 1
ATOM 554 O O . ASP A 1 70 ? -11.797 -3.751 8.137 1.00 84.12 70 ASP A O 1
ATOM 558 N N . LEU A 1 71 ? -9.966 -2.459 8.242 1.00 85.69 71 LEU A N 1
ATOM 559 C CA . LEU A 1 71 ? -9.928 -2.113 6.828 1.00 85.69 71 LEU A CA 1
ATOM 560 C C . LEU A 1 71 ? -9.211 -3.186 6.000 1.00 85.69 71 LEU A C 1
ATOM 562 O O . LEU A 1 71 ? -8.054 -3.529 6.240 1.00 85.69 71 LEU A O 1
ATOM 566 N N . ILE A 1 72 ? -9.866 -3.648 4.938 1.00 90.88 72 ILE A N 1
ATOM 567 C CA . ILE A 1 72 ? -9.253 -4.528 3.942 1.00 90.88 72 ILE A CA 1
ATOM 568 C C . ILE A 1 72 ? -8.426 -3.673 2.977 1.00 90.88 72 ILE A C 1
ATOM 570 O O . ILE A 1 72 ? -8.960 -3.049 2.062 1.00 90.88 72 ILE A O 1
ATOM 574 N N . TYR A 1 73 ? -7.112 -3.651 3.165 1.00 92.00 73 TYR A N 1
ATOM 575 C CA . TYR A 1 73 ? -6.187 -2.949 2.277 1.00 92.00 73 TYR A CA 1
ATOM 576 C C . TYR A 1 73 ? -5.636 -3.875 1.182 1.00 92.00 73 TYR A C 1
ATOM 578 O O . TYR A 1 73 ? -5.268 -5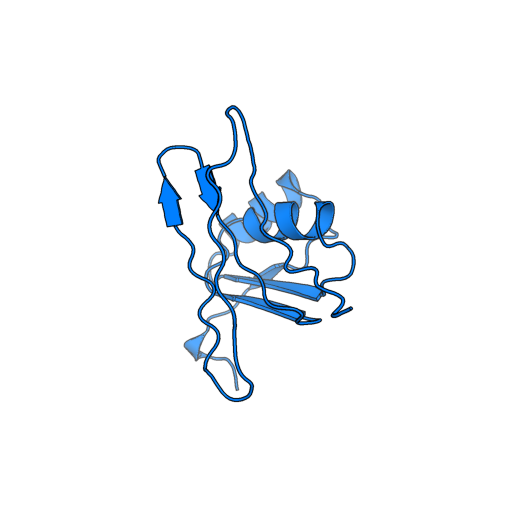.021 1.446 1.00 92.00 73 TYR A O 1
ATOM 586 N N . THR A 1 74 ? -5.539 -3.375 -0.051 1.00 95.00 74 THR A N 1
ATOM 587 C CA . THR A 1 74 ? -4.749 -3.983 -1.132 1.00 95.00 74 THR A CA 1
ATOM 588 C C . THR A 1 74 ? -3.919 -2.905 -1.819 1.00 95.00 74 THR A C 1
ATOM 590 O O . THR A 1 74 ? -4.475 -1.952 -2.357 1.00 95.00 74 THR A O 1
ATOM 593 N N . GLY A 1 75 ? -2.597 -3.071 -1.822 1.00 95.38 75 GLY A N 1
ATOM 594 C CA . GLY A 1 75 ? -1.683 -2.216 -2.576 1.00 95.38 75 GLY A CA 1
ATOM 595 C C . GLY A 1 75 ? -1.399 -2.803 -3.955 1.00 95.38 75 GLY A C 1
ATOM 596 O O . GLY A 1 75 ? -1.094 -3.994 -4.060 1.00 95.38 75 GLY A O 1
ATOM 597 N N . LEU A 1 76 ? -1.494 -1.983 -4.998 1.00 97.00 76 LEU A N 1
ATOM 598 C CA . LEU A 1 76 ? -1.191 -2.344 -6.380 1.00 97.00 76 LEU A CA 1
ATOM 599 C C . LEU A 1 76 ? -0.047 -1.474 -6.904 1.00 97.00 76 LEU A C 1
ATOM 601 O O . LEU A 1 76 ? -0.165 -0.252 -6.914 1.00 97.00 76 LEU A O 1
ATOM 605 N N . ASP A 1 77 ? 1.026 -2.089 -7.398 1.00 96.38 77 ASP A N 1
ATOM 606 C CA . ASP A 1 77 ? 2.117 -1.363 -8.062 1.00 96.38 77 ASP A CA 1
ATOM 607 C C . ASP A 1 77 ? 2.772 -2.226 -9.160 1.00 9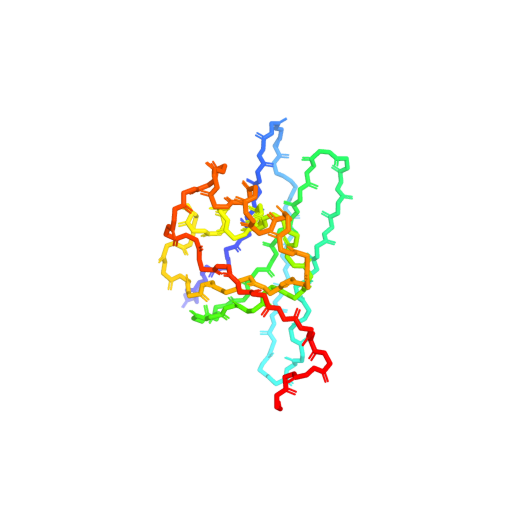6.38 77 ASP A C 1
ATOM 609 O O . ASP A 1 77 ? 2.917 -3.442 -8.985 1.00 96.38 77 ASP A O 1
ATOM 613 N N . PRO A 1 78 ? 3.185 -1.667 -10.313 1.00 94.69 78 PRO A N 1
ATOM 614 C CA . PRO A 1 78 ? 3.860 -2.446 -11.352 1.00 94.69 78 PRO A CA 1
ATOM 615 C C . PRO A 1 78 ? 5.291 -2.871 -10.967 1.00 94.69 78 PRO A C 1
ATOM 617 O O . PRO A 1 78 ? 5.819 -3.836 -11.544 1.00 94.69 78 PRO A O 1
ATOM 620 N N . SER A 1 79 ? 5.927 -2.175 -10.017 1.00 95.31 79 SER A N 1
ATOM 621 C CA . SER A 1 79 ? 7.321 -2.372 -9.615 1.00 95.31 79 SER A CA 1
ATOM 622 C C . SER A 1 79 ? 7.485 -3.527 -8.630 1.00 95.31 79 SER A C 1
ATOM 624 O O . SER A 1 79 ? 7.287 -3.395 -7.424 1.00 95.31 79 SER A O 1
ATOM 626 N N . ALA A 1 80 ? 7.952 -4.673 -9.128 1.00 96.12 80 ALA A N 1
ATOM 627 C CA . ALA A 1 80 ? 8.242 -5.832 -8.282 1.00 96.12 80 ALA A CA 1
ATOM 628 C C . ALA A 1 80 ? 9.266 -5.525 -7.168 1.00 96.12 80 ALA A C 1
ATOM 630 O O . ALA A 1 80 ? 9.143 -6.070 -6.074 1.00 96.12 80 ALA A O 1
ATOM 631 N N . ALA A 1 81 ? 10.235 -4.640 -7.432 1.00 91.69 81 ALA A N 1
ATOM 632 C CA . ALA A 1 81 ? 11.268 -4.263 -6.469 1.00 91.69 81 ALA A CA 1
ATOM 633 C C . ALA A 1 81 ? 10.692 -3.487 -5.273 1.00 91.69 81 ALA A C 1
ATOM 635 O O . ALA A 1 81 ? 11.010 -3.807 -4.131 1.00 91.69 81 ALA A O 1
ATOM 636 N N . LEU A 1 82 ? 9.794 -2.524 -5.519 1.00 91.06 82 LEU A N 1
ATOM 637 C CA . LEU A 1 82 ? 9.143 -1.766 -4.443 1.00 91.06 82 LEU A CA 1
ATOM 638 C C . LEU A 1 82 ? 8.243 -2.664 -3.594 1.00 91.06 82 LEU A C 1
ATOM 640 O O . LEU A 1 82 ? 8.259 -2.569 -2.370 1.00 91.06 82 LEU A O 1
ATOM 644 N N . LEU A 1 83 ? 7.518 -3.590 -4.228 1.00 95.25 83 LEU A N 1
ATOM 645 C CA . LEU A 1 83 ? 6.687 -4.549 -3.503 1.00 95.25 83 LEU A CA 1
ATOM 646 C C . LEU A 1 83 ? 7.519 -5.532 -2.670 1.00 95.25 83 LEU A C 1
ATOM 648 O O . LEU A 1 83 ? 7.087 -5.934 -1.594 1.00 95.25 83 LEU A O 1
ATOM 652 N N . ALA A 1 84 ? 8.684 -5.961 -3.162 1.00 93.44 84 ALA A N 1
ATOM 653 C CA . ALA A 1 84 ? 9.599 -6.805 -2.396 1.00 93.44 84 ALA A CA 1
ATOM 654 C C . ALA A 1 84 ? 10.121 -6.060 -1.158 1.00 93.44 84 ALA A C 1
ATOM 656 O O . ALA A 1 84 ? 9.971 -6.567 -0.048 1.00 93.44 84 ALA A O 1
ATOM 657 N N . LEU A 1 85 ? 10.604 -4.825 -1.342 1.00 92.81 85 LEU A N 1
ATOM 658 C CA . LEU A 1 85 ? 11.046 -3.956 -0.250 1.00 92.81 85 LEU A CA 1
ATOM 659 C C . LEU A 1 85 ? 9.930 -3.705 0.775 1.00 92.81 85 LEU A C 1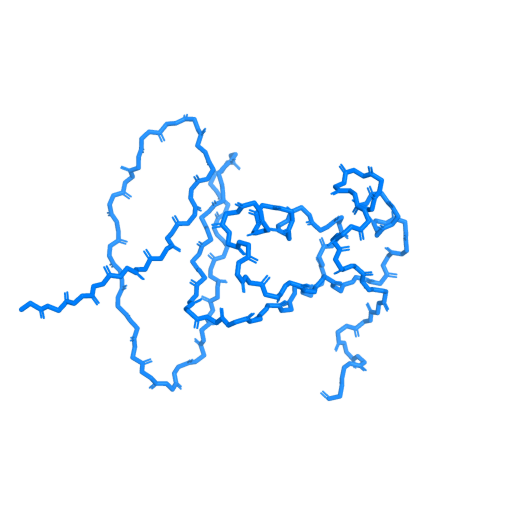
ATOM 661 O O . LEU A 1 85 ? 10.163 -3.764 1.978 1.00 92.81 85 LEU A O 1
ATOM 665 N N . GLY A 1 86 ? 8.701 -3.469 0.313 1.00 91.06 86 GLY A N 1
ATOM 666 C CA . GLY A 1 86 ? 7.532 -3.299 1.174 1.00 91.06 86 GLY A CA 1
ATOM 667 C C . GLY A 1 86 ? 7.248 -4.514 2.058 1.00 91.06 86 GLY A C 1
ATOM 668 O O . GLY A 1 86 ? 7.024 -4.361 3.257 1.00 91.06 86 GLY A O 1
ATOM 669 N N . ARG A 1 87 ? 7.307 -5.728 1.494 1.00 94.06 87 ARG A N 1
ATOM 670 C CA . ARG A 1 87 ? 7.115 -6.977 2.258 1.00 94.06 87 ARG A CA 1
ATOM 671 C C . ARG A 1 87 ? 8.225 -7.211 3.278 1.00 94.06 87 ARG A C 1
ATOM 673 O O . ARG A 1 87 ? 7.941 -7.699 4.366 1.00 94.06 87 ARG A O 1
ATOM 680 N N . GLU A 1 88 ? 9.463 -6.867 2.935 1.00 93.12 88 GLU A N 1
ATOM 681 C CA . GLU A 1 88 ? 10.596 -6.936 3.861 1.00 93.12 88 GLU A CA 1
ATOM 682 C C . GLU A 1 88 ? 10.451 -5.918 5.003 1.00 93.12 88 GLU A C 1
ATOM 684 O O . GLU A 1 88 ? 10.667 -6.255 6.162 1.00 93.12 88 GLU A O 1
ATOM 689 N N . THR A 1 89 ? 10.016 -4.694 4.686 1.00 92.88 89 THR A N 1
ATOM 690 C CA . THR A 1 89 ? 9.930 -3.580 5.646 1.00 92.88 89 THR A CA 1
ATOM 691 C C . THR A 1 89 ? 8.733 -3.705 6.592 1.00 92.88 89 THR A C 1
ATOM 693 O O . THR A 1 89 ? 8.864 -3.463 7.789 1.00 92.88 89 THR A O 1
ATOM 696 N N . PHE A 1 90 ? 7.553 -4.052 6.070 1.00 91.31 90 PHE A N 1
ATOM 697 C CA . PHE A 1 90 ? 6.285 -4.018 6.818 1.00 91.31 90 PHE A CA 1
ATOM 698 C C . PHE A 1 90 ? 5.721 -5.407 7.140 1.00 91.31 90 PHE A C 1
ATOM 700 O O . PHE A 1 90 ? 4.684 -5.523 7.795 1.00 91.31 90 PHE A O 1
ATOM 707 N N . GLY A 1 91 ? 6.398 -6.462 6.690 1.00 88.38 91 GLY A N 1
ATOM 708 C CA . GLY A 1 91 ? 6.001 -7.844 6.903 1.00 88.38 91 GLY A CA 1
ATOM 709 C C . GLY A 1 91 ? 5.061 -8.406 5.825 1.00 88.38 91 GLY A C 1
ATOM 710 O O . GLY A 1 91 ? 4.493 -7.677 5.003 1.00 88.38 91 GLY A O 1
ATOM 711 N N . PRO A 1 92 ? 4.876 -9.738 5.822 1.00 85.81 92 PRO A N 1
ATOM 712 C CA . PRO A 1 92 ? 4.150 -10.453 4.771 1.00 85.81 92 PRO A CA 1
ATOM 713 C C . PRO A 1 92 ? 2.635 -10.228 4.810 1.00 85.81 92 PRO A C 1
ATOM 715 O O . PRO A 1 92 ? 1.952 -10.435 3.809 1.00 85.81 92 PRO A O 1
ATOM 718 N N . ASP A 1 93 ? 2.104 -9.787 5.948 1.00 85.62 93 ASP A N 1
ATOM 719 C CA . ASP A 1 93 ? 0.667 -9.628 6.141 1.00 85.62 93 ASP A CA 1
ATOM 720 C C . ASP A 1 93 ? 0.098 -8.367 5.465 1.00 85.62 93 ASP A C 1
ATOM 722 O O . ASP A 1 93 ? -1.100 -8.083 5.585 1.00 85.62 93 ASP A O 1
ATOM 726 N N . LEU A 1 94 ? 0.945 -7.553 4.828 1.00 89.00 94 LEU A N 1
ATOM 727 C CA . LEU A 1 94 ? 0.505 -6.455 3.981 1.00 89.00 94 LEU A CA 1
ATOM 728 C C . LEU A 1 94 ? 0.251 -6.988 2.567 1.00 89.00 94 LEU A C 1
ATOM 730 O O . LEU A 1 94 ? 1.167 -7.413 1.860 1.00 89.00 94 LEU A O 1
ATOM 734 N N . ARG A 1 95 ? -1.013 -6.960 2.132 1.00 95.56 95 ARG A N 1
ATOM 735 C CA . ARG A 1 95 ? -1.397 -7.469 0.812 1.00 95.56 95 ARG A CA 1
ATOM 736 C C . ARG A 1 95 ? -0.922 -6.525 -0.294 1.00 95.56 95 ARG A C 1
ATOM 738 O O . ARG A 1 95 ? -1.594 -5.553 -0.631 1.00 95.56 95 ARG A O 1
ATOM 745 N N . LEU A 1 96 ? 0.221 -6.865 -0.878 1.00 95.50 96 LEU A N 1
ATOM 746 C CA . LEU A 1 96 ? 0.842 -6.162 -1.997 1.00 95.50 96 LEU A CA 1
ATOM 747 C C . LEU A 1 96 ? 0.790 -7.015 -3.267 1.00 95.50 96 LEU A C 1
ATOM 749 O O . LEU A 1 96 ? 1.250 -8.162 -3.271 1.00 95.50 96 LEU A O 1
ATOM 753 N N . VAL A 1 97 ? 0.250 -6.457 -4.347 1.00 96.56 97 VAL A N 1
ATOM 754 C CA . VAL A 1 97 ? -0.007 -7.144 -5.617 1.00 96.56 97 VAL A CA 1
ATOM 755 C C . VAL A 1 97 ? 0.708 -6.417 -6.748 1.00 96.56 97 VAL A C 1
ATOM 757 O O . VAL A 1 97 ? 0.657 -5.194 -6.853 1.00 96.56 97 VAL A O 1
ATOM 760 N N . ARG A 1 98 ? 1.372 -7.182 -7.621 1.00 96.94 98 ARG A N 1
ATOM 761 C CA . ARG A 1 98 ? 1.964 -6.625 -8.835 1.00 96.94 98 ARG A CA 1
ATOM 762 C C . ARG A 1 98 ? 0.890 -6.456 -9.896 1.00 96.94 98 ARG A C 1
ATOM 764 O O . ARG A 1 98 ? 0.234 -7.432 -10.249 1.00 96.94 98 ARG A O 1
ATOM 771 N N . GLY A 1 99 ? 0.774 -5.260 -10.453 1.00 94.44 99 GLY A N 1
ATOM 772 C CA . GLY A 1 99 ? -0.109 -5.020 -11.586 1.00 94.44 99 GLY A CA 1
ATOM 773 C C . GLY A 1 99 ? -0.149 -3.560 -12.001 1.00 94.44 99 GLY A C 1
ATOM 774 O O . GLY A 1 99 ? 0.479 -2.700 -11.389 1.00 94.44 99 GLY A O 1
ATOM 775 N N . ARG A 1 100 ? -0.870 -3.306 -13.086 1.00 90.94 100 ARG A N 1
ATOM 776 C CA . ARG A 1 100 ? -1.117 -1.977 -13.640 1.00 90.94 100 ARG A CA 1
ATOM 777 C C . ARG A 1 100 ? -2.586 -1.641 -13.440 1.00 90.94 100 ARG A C 1
ATOM 779 O O . ARG A 1 100 ? -3.432 -2.500 -13.674 1.00 90.94 100 ARG A O 1
ATOM 786 N N . ILE A 1 101 ? -2.887 -0.423 -12.995 1.00 89.44 101 ILE A N 1
ATOM 787 C CA . ILE A 1 101 ? -4.278 -0.014 -12.759 1.00 89.44 101 ILE A CA 1
ATOM 788 C C . ILE A 1 101 ? -5.096 -0.043 -14.054 1.00 89.44 101 ILE A C 1
ATOM 790 O O . ILE A 1 101 ? -6.266 -0.400 -14.039 1.00 89.44 101 ILE A O 1
ATOM 794 N N . GLU A 1 102 ? -4.450 0.219 -15.188 1.00 91.00 102 GLU A N 1
ATOM 795 C CA . GLU A 1 102 ? -5.045 0.203 -16.525 1.00 91.00 102 GLU A CA 1
ATOM 796 C C . GLU A 1 102 ? -5.471 -1.202 -16.984 1.00 91.00 102 GLU A C 1
ATOM 798 O O . GLU A 1 102 ? -6.102 -1.342 -18.027 1.00 91.00 102 GLU A O 1
ATOM 803 N N . GLN A 1 103 ? -5.094 -2.246 -16.239 1.00 89.50 103 GLN A N 1
ATOM 804 C CA . GLN A 1 103 ? -5.429 -3.646 -16.518 1.00 89.50 103 GLN A CA 1
ATOM 805 C C . GLN A 1 103 ? -6.477 -4.208 -15.548 1.00 89.50 103 GLN A C 1
ATOM 807 O O . GLN A 1 103 ? -6.762 -5.405 -15.592 1.00 89.50 103 GLN A O 1
ATOM 812 N N . LEU A 1 104 ? -7.013 -3.380 -14.645 1.00 82.56 104 LEU A N 1
ATOM 813 C CA . LEU A 1 104 ? -8.139 -3.778 -13.808 1.00 82.56 104 LEU A CA 1
ATOM 814 C C . LEU A 1 104 ? -9.429 -3.833 -14.652 1.00 82.56 104 LEU A C 1
ATOM 816 O O . LEU A 1 104 ? -9.562 -3.036 -15.582 1.00 82.56 104 LEU A O 1
ATOM 820 N N . PRO A 1 105 ? -10.332 -4.791 -14.365 1.00 75.94 105 PRO A N 1
ATOM 821 C CA . PRO A 1 105 ? -11.588 -4.967 -15.095 1.00 75.94 105 PRO A CA 1
ATOM 822 C C . PRO A 1 105 ? -12.577 -3.814 -14.896 1.00 75.94 105 PRO A C 1
ATOM 824 O O . PRO A 1 105 ? -12.501 -3.129 -13.848 1.00 75.94 105 PRO A O 1
#

Sequence (105 aa):
MYDSPQLELLYRNGPMPDIDAQAAPGQHYSSRIQFFGDYIILRVPKFRAVLDAGCATGFFGAILKERRPDLIYTGLDPSAALLALGRETFGPDLRLVRGRIEQLP

Mean predicted aligned error: 11.78 Å

Secondary structure (DSSP, 8-state):
-------EEE--SSPPPP------TT------EEEETTEEEEE--S-SEEEEET-TT-HHHHHHHHH-TTSEEEEEES-HHHHHHHHHHH-TTS-EEE--GGG--

Radius of gyration: 15.24 Å; Cα contacts (8 Å, |Δi|>4): 142; chains: 1; bounding box: 39×32×36 Å

Nearest PDB structures (foldseek):
  9fce-assembly1_A  TM=7.905E-01  e=7.853E-04  Streptomyces sp.
  1p91-assembly1_A  TM=8.151E-01  e=1.182E-03  Escherichia coli
  9fcq-assembly1_A  TM=7.969E-01  e=1.031E-03  Kitasatospora cystarginea
  9fd3-assembly1_A  TM=7.442E-01  e=3.028E-04  Kitasatospora cystarginea
  9fcs-assembly2_B  TM=7.434E-01  e=6.854E-04  Kitasatospora cystarginea